Protein AF-A0A3P7FYW6-F1 (afdb_monomer_lite)

Secondary structure (DSSP, 8-state):
------HHHHHHHHHHHHHHHHHHHHHHTT-TT-------HHHHHTSSSGGG-GGGSTTTT--B-TTSBB-SSTTTTPPPTTS-SS-B--TTSSS----HHHHHHHHT--SHHHHSS--S--TT----

InterPro domains:
  IPR008922 Di-copper centre-containing domain superfamily [G3DSA:1.10.1280.10] (19-120)
  IPR008922 Di-copper centre-containing domain superfamily [SSF48056] (22-115)

Foldseek 3Di:
DDPCPPVVVVCVVVVVVCVQVVVQVVVCVVPVPDGDDDDDLQVLLPDPDSCPDPCQPLDHQAHADPQQFRCGHPQHLPQDPVRGSGDGDDPPPADGGDHVVNVVVLVPDPDPVVVPDDDGDDVPDDDD

Structure (mmCIF, N/CA/C/O backbone):
data_AF-A0A3P7FYW6-F1
#
_entry.id   AF-A0A3P7FYW6-F1
#
loop_
_atom_site.group_PDB
_atom_site.id
_atom_site.type_symbol
_atom_site.label_atom_id
_atom_site.label_alt_id
_atom_site.label_comp_id
_atom_site.label_asym_id
_atom_site.label_entity_id
_atom_site.label_seq_id
_atom_site.pdbx_PDB_ins_code
_atom_site.Cartn_x
_atom_site.Cartn_y
_atom_site.Cartn_z
_atom_site.occupancy
_atom_site.B_iso_or_equiv
_atom_site.auth_seq_id
_atom_site.auth_comp_id
_atom_site.auth_asym_id
_atom_site.auth_atom_id
_atom_site.pdbx_PDB_model_num
ATOM 1 N N . MET A 1 1 ? 16.427 40.986 -5.358 1.00 36.94 1 MET A N 1
ATOM 2 C CA . MET A 1 1 ? 16.793 39.619 -5.781 1.00 36.94 1 MET A CA 1
ATOM 3 C C . MET A 1 1 ? 16.349 38.696 -4.656 1.00 36.94 1 MET A C 1
ATOM 5 O O . MET A 1 1 ? 17.051 38.559 -3.666 1.00 36.94 1 MET A O 1
ATOM 9 N N . HIS A 1 2 ? 15.085 38.276 -4.701 1.00 44.97 2 HIS A N 1
ATOM 10 C CA . HIS A 1 2 ? 14.413 37.592 -3.597 1.00 44.97 2 HIS A CA 1
ATOM 11 C C . HIS A 1 2 ? 14.623 36.090 -3.798 1.00 44.97 2 HIS A C 1
ATOM 13 O O . HIS A 1 2 ? 14.074 35.516 -4.732 1.00 44.97 2 HIS A O 1
ATOM 19 N N . LEU A 1 3 ? 15.487 35.487 -2.981 1.00 50.88 3 LEU A N 1
ATOM 20 C CA . LEU A 1 3 ? 15.585 34.036 -2.861 1.00 50.88 3 LEU A CA 1
ATOM 21 C C . LEU A 1 3 ? 14.294 33.566 -2.180 1.00 50.88 3 LEU A C 1
ATOM 23 O O . LEU A 1 3 ? 14.184 33.600 -0.956 1.00 50.88 3 LEU A O 1
ATOM 27 N N . GLY A 1 4 ? 13.283 33.241 -2.984 1.00 50.72 4 GLY A N 1
ATOM 28 C CA . GLY A 1 4 ? 12.031 32.658 -2.518 1.00 50.72 4 GLY A CA 1
ATOM 29 C C . GLY A 1 4 ? 12.275 31.213 -2.112 1.00 50.72 4 GLY A C 1
ATOM 30 O O . GLY A 1 4 ? 12.139 30.311 -2.928 1.00 50.72 4 GLY A O 1
ATOM 31 N N . PHE A 1 5 ? 12.693 31.000 -0.867 1.00 52.59 5 PHE A N 1
ATOM 32 C CA . PHE A 1 5 ? 12.649 29.680 -0.252 1.00 52.59 5 PHE A CA 1
ATOM 33 C C . PHE A 1 5 ? 11.169 29.342 -0.060 1.00 52.59 5 PHE A C 1
ATOM 35 O O . PHE A 1 5 ? 10.486 29.988 0.737 1.00 52.59 5 PHE A O 1
ATOM 42 N N . ASP A 1 6 ? 10.649 28.424 -0.868 1.00 63.56 6 ASP A N 1
ATOM 43 C CA . ASP A 1 6 ? 9.235 28.071 -0.846 1.00 63.56 6 ASP A CA 1
ATOM 44 C C . ASP A 1 6 ? 8.921 27.275 0.430 1.00 63.56 6 ASP A C 1
ATOM 46 O O . ASP A 1 6 ? 9.181 26.075 0.549 1.00 63.56 6 ASP A O 1
ATOM 50 N N . TRP A 1 7 ? 8.411 27.983 1.438 1.00 58.69 7 TRP A N 1
ATOM 51 C CA . TRP A 1 7 ? 8.093 27.426 2.751 1.00 58.69 7 TRP A CA 1
ATOM 52 C C . TRP A 1 7 ? 7.056 26.307 2.666 1.00 58.69 7 TRP A C 1
ATOM 54 O O . TRP A 1 7 ? 7.116 25.368 3.456 1.00 58.69 7 TRP A O 1
ATOM 64 N N . PHE A 1 8 ? 6.141 26.360 1.697 1.00 56.53 8 PHE A N 1
ATOM 65 C CA . PHE A 1 8 ? 5.122 25.330 1.514 1.00 56.53 8 PHE A CA 1
ATOM 66 C C . PHE A 1 8 ? 5.747 23.961 1.201 1.00 56.53 8 PHE A C 1
ATOM 68 O O . PHE A 1 8 ? 5.353 22.941 1.773 1.00 56.53 8 PHE A O 1
ATOM 75 N N . LEU A 1 9 ? 6.792 23.949 0.372 1.00 57.97 9 LEU A N 1
ATOM 76 C CA . LEU A 1 9 ? 7.496 22.732 -0.033 1.00 57.97 9 LEU A CA 1
ATOM 77 C C . LEU A 1 9 ? 8.348 22.141 1.097 1.00 57.97 9 LEU A C 1
ATOM 79 O O . LEU A 1 9 ? 8.396 20.920 1.275 1.00 57.97 9 LEU A O 1
ATOM 83 N N . LEU A 1 10 ? 8.966 22.998 1.914 1.00 60.47 10 LEU A N 1
ATOM 84 C CA . LEU A 1 10 ? 9.678 22.557 3.114 1.00 60.47 10 LEU A CA 1
ATOM 85 C C . LEU A 1 10 ? 8.713 21.923 4.129 1.00 60.47 10 LEU A C 1
ATOM 87 O O . LEU A 1 10 ? 9.010 20.876 4.700 1.00 60.47 10 LEU A O 1
ATOM 91 N N . TYR A 1 11 ? 7.536 22.519 4.332 1.00 64.50 11 TYR A N 1
ATOM 92 C CA . TYR A 1 11 ? 6.545 21.980 5.264 1.00 64.50 11 TYR A CA 1
ATOM 93 C C . TYR A 1 11 ? 5.973 20.642 4.795 1.00 64.50 11 TYR A C 1
ATOM 95 O O . TYR A 1 11 ? 5.843 19.727 5.606 1.00 64.50 11 TYR A O 1
ATOM 103 N N . CYS A 1 12 ? 5.668 20.495 3.504 1.00 57.47 12 CYS A N 1
ATOM 104 C CA . CYS A 1 12 ? 5.111 19.253 2.970 1.00 57.47 12 CYS A CA 1
ATOM 105 C C . CYS A 1 12 ? 6.094 18.073 3.100 1.00 57.47 12 CYS A C 1
ATOM 107 O O . CYS A 1 12 ? 5.721 17.006 3.590 1.00 57.47 12 CYS A O 1
ATOM 109 N N . THR A 1 13 ? 7.370 18.279 2.755 1.00 57.34 13 THR A N 1
ATOM 110 C CA . THR A 1 13 ? 8.404 17.229 2.833 1.00 57.34 13 THR A CA 1
ATOM 111 C C . THR A 1 13 ? 8.741 16.841 4.275 1.00 57.34 13 THR A C 1
ATOM 113 O O . THR A 1 13 ? 8.790 15.653 4.597 1.00 57.34 13 THR A O 1
ATOM 116 N N . ILE A 1 14 ? 8.893 17.821 5.174 1.00 67.00 14 ILE A N 1
ATOM 117 C CA . ILE A 1 14 ? 9.123 17.564 6.604 1.00 67.00 14 ILE A CA 1
ATOM 118 C C . ILE A 1 14 ? 7.912 16.863 7.235 1.00 67.00 14 ILE A C 1
ATOM 120 O O . ILE A 1 14 ? 8.087 15.925 8.012 1.00 67.00 14 ILE A O 1
ATOM 124 N N . SER A 1 15 ? 6.686 17.269 6.886 1.00 71.81 15 SER A N 1
ATOM 125 C CA . SER A 1 15 ? 5.466 16.664 7.436 1.00 71.81 15 SER A CA 1
ATOM 126 C C . SER A 1 15 ? 5.279 15.212 6.990 1.00 71.81 15 SER A C 1
ATOM 128 O O . SER A 1 15 ? 4.818 14.387 7.782 1.00 71.81 15 SER A O 1
ATOM 130 N N . ALA A 1 16 ? 5.624 14.881 5.742 1.00 71.62 16 ALA A N 1
ATOM 131 C CA . ALA A 1 16 ? 5.525 13.511 5.244 1.00 71.62 16 ALA A CA 1
ATOM 132 C C . ALA A 1 16 ? 6.502 12.582 5.982 1.00 71.62 16 ALA A C 1
ATOM 134 O O . ALA A 1 16 ? 6.108 11.513 6.450 1.00 71.62 16 ALA A O 1
ATOM 135 N N . ILE A 1 17 ? 7.750 13.031 6.162 1.00 77.12 17 ILE A N 1
ATOM 136 C CA . ILE A 1 17 ? 8.772 12.292 6.913 1.00 77.12 17 ILE A CA 1
ATOM 137 C C . ILE A 1 17 ? 8.368 12.130 8.389 1.00 77.12 17 ILE A C 1
ATOM 139 O O . ILE A 1 17 ? 8.461 11.021 8.915 1.00 77.12 17 ILE A O 1
ATOM 143 N N . ASP A 1 18 ? 7.869 13.183 9.055 1.00 85.38 18 ASP A N 1
ATOM 144 C CA . ASP A 1 18 ? 7.408 13.084 10.455 1.00 85.38 18 ASP A CA 1
ATOM 145 C C . ASP A 1 18 ? 6.300 12.037 10.612 1.00 85.38 18 ASP A C 1
ATOM 147 O O . ASP A 1 18 ? 6.346 11.222 11.532 1.00 85.38 18 ASP A O 1
ATOM 151 N N . THR A 1 19 ? 5.334 12.011 9.691 1.00 85.81 19 THR A N 1
ATOM 152 C CA . THR A 1 19 ? 4.165 11.124 9.785 1.00 85.81 19 THR A CA 1
ATOM 153 C C . THR A 1 19 ? 4.557 9.645 9.726 1.00 85.81 19 THR A C 1
ATOM 155 O O . THR A 1 19 ? 4.077 8.847 10.539 1.00 85.81 19 THR A O 1
ATOM 158 N N . VAL A 1 20 ? 5.456 9.272 8.808 1.00 87.56 20 VAL A N 1
ATOM 159 C CA . VAL A 1 20 ? 5.941 7.886 8.684 1.00 87.56 20 VAL A CA 1
ATOM 160 C C . VAL A 1 20 ? 6.734 7.488 9.929 1.00 87.56 20 VAL A C 1
ATOM 162 O O . VAL A 1 20 ? 6.408 6.486 10.570 1.00 87.56 20 VAL A O 1
ATOM 165 N N . CYS A 1 21 ? 7.704 8.312 10.335 1.00 88.12 21 CYS A N 1
ATOM 166 C CA . CYS A 1 21 ? 8.538 8.045 11.508 1.00 88.12 21 CYS A CA 1
ATOM 167 C C . CYS A 1 21 ? 7.708 7.920 12.795 1.00 88.12 21 CYS A C 1
ATOM 169 O O . CYS A 1 21 ? 7.924 7.013 13.599 1.00 88.12 21 CYS A O 1
ATOM 171 N N . ARG A 1 22 ? 6.728 8.808 12.992 1.00 90.31 22 ARG A N 1
ATOM 172 C CA . ARG A 1 22 ? 5.836 8.791 14.159 1.00 90.31 22 ARG A CA 1
ATOM 173 C C . ARG A 1 22 ? 4.998 7.519 14.214 1.00 90.31 22 ARG A C 1
ATOM 175 O O . ARG A 1 22 ? 4.827 6.951 15.292 1.00 90.31 22 ARG A O 1
ATOM 182 N N . THR A 1 23 ? 4.500 7.070 13.066 1.00 92.44 23 THR A N 1
ATOM 183 C CA . THR A 1 23 ? 3.711 5.838 12.965 1.00 92.44 23 THR A CA 1
ATOM 184 C C . THR A 1 23 ? 4.564 4.611 13.285 1.00 92.44 23 THR A C 1
ATOM 186 O O . THR A 1 23 ? 4.150 3.771 14.083 1.00 92.44 23 THR A O 1
ATOM 189 N N . GLU A 1 24 ? 5.781 4.530 12.737 1.00 93.88 24 GLU A N 1
ATOM 190 C CA . GLU A 1 24 ? 6.699 3.419 13.011 1.00 93.88 24 GLU A CA 1
ATOM 191 C C . GLU A 1 24 ? 7.084 3.340 14.492 1.00 93.88 24 GLU A C 1
ATOM 193 O O . GLU A 1 24 ? 7.049 2.263 15.084 1.00 93.88 24 GLU A O 1
ATOM 198 N N . ILE A 1 25 ? 7.400 4.477 15.121 1.00 93.12 25 ILE A N 1
ATOM 199 C CA . ILE A 1 25 ? 7.698 4.526 16.559 1.00 93.12 25 ILE A CA 1
ATOM 200 C C . ILE A 1 25 ? 6.491 4.042 17.370 1.00 93.12 25 ILE A C 1
ATOM 202 O O . ILE A 1 25 ? 6.662 3.244 18.288 1.00 93.12 25 ILE A O 1
ATOM 206 N N . GLY A 1 26 ? 5.273 4.471 17.019 1.00 94.06 26 GLY A N 1
ATOM 207 C CA . GLY A 1 26 ? 4.046 4.025 17.683 1.00 94.06 26 GLY A CA 1
ATOM 208 C C . GLY A 1 26 ? 3.855 2.506 17.637 1.00 94.06 26 GLY A C 1
ATOM 209 O O . GLY A 1 26 ? 3.506 1.899 18.647 1.00 94.06 26 GLY A O 1
ATOM 210 N N . LEU A 1 27 ? 4.152 1.886 16.495 1.00 93.06 27 LEU A N 1
ATOM 211 C CA . LEU A 1 27 ? 4.127 0.432 16.329 1.00 93.06 27 LEU A CA 1
ATOM 212 C C . LEU A 1 27 ? 5.220 -0.265 17.152 1.00 93.06 27 LEU A C 1
ATOM 214 O O . LEU A 1 27 ? 4.939 -1.238 17.854 1.00 93.06 27 LEU A O 1
ATOM 218 N N . ARG A 1 28 ? 6.444 0.277 17.144 1.00 95.25 28 ARG A N 1
ATOM 219 C CA . ARG A 1 28 ? 7.587 -0.279 17.886 1.00 95.25 28 ARG A CA 1
ATOM 220 C C . ARG A 1 28 ? 7.461 -0.185 19.407 1.00 95.25 28 ARG A C 1
ATOM 222 O O . ARG A 1 28 ? 8.125 -0.938 20.115 1.00 95.25 28 ARG A O 1
ATOM 229 N N . LEU A 1 29 ? 6.606 0.704 19.918 1.00 95.38 29 LEU A N 1
ATOM 230 C CA . LEU A 1 29 ? 6.249 0.740 21.341 1.00 95.38 29 LEU A CA 1
ATOM 231 C C . LE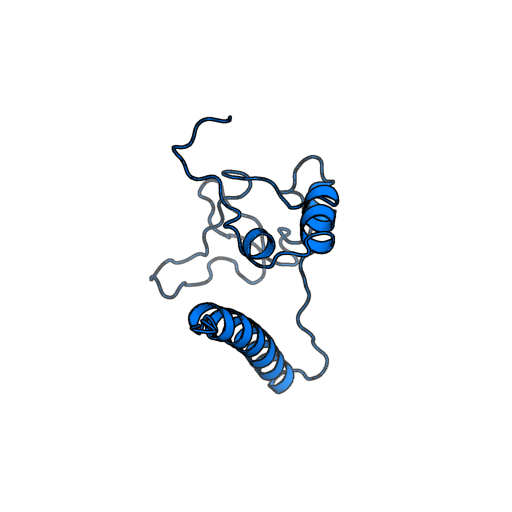U A 1 29 ? 5.431 -0.487 21.775 1.00 95.38 29 LEU A C 1
ATOM 233 O O . LEU A 1 29 ? 5.450 -0.831 22.955 1.00 95.38 29 LEU A O 1
ATOM 237 N N . ILE A 1 30 ? 4.717 -1.127 20.845 1.00 96.00 30 ILE A N 1
ATOM 238 C CA . ILE A 1 30 ? 3.920 -2.334 21.095 1.00 96.00 30 ILE A CA 1
ATOM 239 C C . ILE A 1 30 ? 4.763 -3.582 20.816 1.00 96.00 30 ILE A C 1
ATOM 241 O O . ILE A 1 30 ? 4.826 -4.477 21.656 1.00 96.00 30 ILE A O 1
ATOM 245 N N . ASP A 1 31 ? 5.430 -3.625 19.661 1.00 95.75 31 ASP A N 1
ATOM 246 C CA . ASP A 1 31 ? 6.329 -4.712 19.269 1.00 95.75 31 ASP A CA 1
ATOM 247 C C . ASP A 1 31 ? 7.607 -4.135 18.635 1.00 95.75 31 ASP A C 1
ATOM 249 O O . ASP A 1 31 ? 7.558 -3.577 17.543 1.00 95.75 31 ASP A O 1
ATOM 253 N N . PRO A 1 32 ? 8.785 -4.260 19.265 1.00 94.94 32 PRO A N 1
ATOM 254 C CA . PRO A 1 32 ? 10.008 -3.664 18.733 1.00 94.94 32 PRO A CA 1
ATOM 255 C C . PRO A 1 32 ? 10.540 -4.363 17.470 1.00 94.94 32 PRO A C 1
ATOM 257 O O . PRO A 1 32 ? 11.437 -3.824 16.815 1.00 94.94 32 PRO A O 1
ATOM 260 N N . THR A 1 33 ? 10.032 -5.553 17.134 1.00 95.56 33 THR A N 1
ATOM 261 C CA . THR A 1 33 ? 10.525 -6.373 16.017 1.00 95.56 33 THR A CA 1
ATOM 262 C C . THR A 1 33 ? 9.900 -6.012 14.673 1.00 95.56 33 THR A C 1
ATOM 264 O O . THR A 1 33 ? 10.466 -6.353 13.634 1.00 95.56 33 THR A O 1
ATOM 267 N N . ILE A 1 34 ? 8.779 -5.287 14.674 1.00 93.12 34 ILE A N 1
ATOM 268 C CA . ILE A 1 34 ? 8.091 -4.894 13.444 1.00 93.12 34 ILE A CA 1
ATOM 269 C C . ILE A 1 34 ? 8.689 -3.619 12.844 1.00 93.12 34 ILE A C 1
ATOM 271 O O . ILE A 1 34 ? 9.153 -2.716 13.543 1.00 93.12 34 ILE A O 1
ATOM 275 N N . SER A 1 35 ? 8.658 -3.545 11.518 1.00 91.12 35 SER A N 1
ATOM 276 C CA . SER A 1 35 ? 8.971 -2.351 10.734 1.00 91.12 35 SER A CA 1
ATOM 277 C C . SER A 1 35 ? 7.825 -2.062 9.775 1.00 91.12 35 SER A C 1
ATOM 279 O O . SER A 1 35 ? 7.071 -2.970 9.422 1.00 91.12 35 SER A O 1
ATOM 281 N N . LEU A 1 36 ? 7.704 -0.813 9.325 1.00 90.81 36 LEU A N 1
ATOM 282 C CA . LEU A 1 36 ? 6.716 -0.463 8.309 1.00 90.81 36 LEU A CA 1
ATOM 283 C C . LEU A 1 36 ? 7.121 -1.066 6.952 1.00 90.81 36 LEU A C 1
ATOM 285 O O . LEU A 1 36 ? 8.194 -0.729 6.447 1.00 90.81 36 LEU A O 1
ATOM 289 N N . PRO A 1 37 ? 6.306 -1.957 6.357 1.00 90.81 37 PRO A N 1
ATOM 290 C CA . PRO A 1 37 ? 6.548 -2.422 5.000 1.00 90.81 37 PRO A CA 1
ATOM 291 C C . PRO A 1 37 ? 6.226 -1.308 3.997 1.00 90.81 37 PRO A C 1
ATOM 293 O O . PRO A 1 37 ? 5.389 -0.442 4.259 1.00 90.81 37 PRO A O 1
ATOM 296 N N . TYR A 1 38 ? 6.865 -1.358 2.830 1.00 91.19 38 TYR A N 1
ATOM 297 C CA . TYR A 1 38 ? 6.520 -0.506 1.694 1.00 91.19 38 TYR A CA 1
ATOM 298 C C . TYR A 1 38 ? 5.757 -1.314 0.639 1.00 91.19 38 TYR A C 1
ATOM 300 O O . TYR A 1 38 ? 5.908 -2.533 0.553 1.00 91.19 38 TYR A O 1
ATOM 308 N N . TRP A 1 39 ? 4.940 -0.629 -0.160 1.00 92.75 39 TRP A N 1
ATOM 309 C CA . TRP A 1 39 ? 4.265 -1.217 -1.314 1.00 92.75 39 TRP A CA 1
ATOM 310 C C . TRP A 1 39 ? 4.982 -0.803 -2.599 1.00 92.75 39 TRP A C 1
ATOM 312 O O . TRP A 1 39 ? 5.015 0.379 -2.946 1.00 92.75 39 TRP A O 1
ATOM 322 N N . ASP A 1 40 ? 5.558 -1.780 -3.296 1.00 92.19 40 ASP A N 1
ATOM 323 C CA . ASP A 1 40 ? 6.151 -1.572 -4.612 1.00 92.19 40 ASP A CA 1
ATOM 324 C C . ASP A 1 40 ? 5.075 -1.616 -5.704 1.00 92.19 40 ASP A C 1
ATOM 326 O O . ASP A 1 40 ? 4.693 -2.675 -6.200 1.00 92.19 40 ASP A O 1
ATOM 330 N N . THR A 1 41 ? 4.570 -0.443 -6.073 1.00 90.38 41 THR A N 1
ATOM 331 C CA . THR A 1 41 ? 3.558 -0.326 -7.133 1.00 90.38 41 THR A CA 1
ATOM 332 C C . THR A 1 41 ? 4.100 -0.666 -8.521 1.00 90.38 41 THR A C 1
ATOM 334 O O . THR A 1 41 ? 3.313 -1.048 -9.381 1.00 90.38 41 THR A O 1
ATOM 337 N N . VAL A 1 42 ? 5.416 -0.567 -8.745 1.00 93.25 42 VAL A N 1
ATOM 338 C CA . VAL A 1 42 ? 6.033 -0.910 -10.034 1.00 93.25 42 VAL A CA 1
ATOM 339 C C . VAL A 1 42 ? 6.011 -2.414 -10.242 1.00 93.25 42 VAL A C 1
ATOM 341 O O . VAL A 1 42 ? 5.643 -2.889 -11.314 1.00 93.25 42 VAL A O 1
ATOM 344 N N . LEU A 1 43 ? 6.320 -3.170 -9.188 1.00 92.62 43 LEU A N 1
ATOM 345 C CA . LEU A 1 43 ? 6.247 -4.625 -9.227 1.00 92.62 43 LEU A CA 1
ATOM 346 C C . LEU A 1 43 ? 4.827 -5.116 -9.547 1.00 92.62 43 LEU A C 1
ATOM 348 O O . LEU A 1 43 ? 4.650 -5.978 -10.406 1.00 92.62 43 LEU A O 1
ATOM 352 N N . ASP A 1 44 ? 3.820 -4.538 -8.894 1.00 91.50 44 ASP A N 1
ATOM 353 C CA . ASP A 1 44 ? 2.420 -4.917 -9.110 1.00 91.50 44 ASP A CA 1
ATOM 354 C C . ASP A 1 44 ? 1.887 -4.470 -10.480 1.00 91.50 44 ASP A C 1
ATOM 356 O O . ASP A 1 44 ? 0.955 -5.078 -11.007 1.00 91.50 44 ASP A O 1
ATOM 360 N N . ASN A 1 45 ? 2.501 -3.459 -11.103 1.00 91.00 45 ASN A N 1
ATOM 361 C CA . ASN A 1 45 ? 2.158 -3.020 -12.456 1.00 91.00 45 ASN A CA 1
ATOM 362 C C . ASN A 1 45 ? 2.507 -4.061 -13.536 1.00 91.00 45 ASN A C 1
ATOM 364 O O . ASN A 1 45 ? 1.979 -3.997 -14.644 1.00 91.00 45 ASN A O 1
ATOM 368 N N . TYR A 1 46 ? 3.376 -5.030 -13.236 1.00 90.62 46 TYR A N 1
ATOM 369 C CA . TYR A 1 46 ? 3.677 -6.133 -14.154 1.00 90.62 46 TYR A CA 1
ATOM 370 C C . TYR A 1 46 ? 2.606 -7.218 -14.201 1.00 90.62 46 TYR A C 1
ATOM 372 O O . TYR A 1 46 ? 2.652 -8.086 -15.079 1.00 90.62 46 TYR A O 1
ATOM 380 N N . LEU A 1 47 ? 1.663 -7.213 -13.258 1.00 90.44 47 LEU A N 1
ATOM 381 C CA . LEU A 1 47 ? 0.541 -8.137 -13.293 1.00 90.44 47 LEU A CA 1
ATOM 382 C C . LEU A 1 47 ? -0.381 -7.798 -14.466 1.00 90.44 47 LEU A C 1
ATOM 384 O O . LEU A 1 47 ? -0.548 -6.641 -14.843 1.00 90.44 47 LEU A O 1
ATOM 388 N N . VAL A 1 48 ? -1.017 -8.831 -15.026 1.00 89.69 48 VAL A N 1
ATOM 389 C CA . VAL A 1 48 ? -2.042 -8.646 -16.067 1.00 89.69 48 VAL A CA 1
ATOM 390 C C . VAL A 1 48 ? -3.193 -7.798 -15.528 1.00 89.69 48 VAL A C 1
ATOM 392 O O . VAL A 1 48 ? -3.718 -6.941 -16.236 1.00 89.69 48 VAL A O 1
ATOM 395 N N . ASP A 1 49 ? -3.553 -8.030 -14.266 1.00 88.81 49 ASP A N 1
ATOM 396 C CA . ASP A 1 49 ? -4.470 -7.198 -13.505 1.00 88.81 49 ASP A CA 1
ATOM 397 C C . ASP A 1 49 ? -3.804 -6.788 -12.181 1.00 88.81 49 ASP A C 1
ATOM 399 O O . ASP A 1 49 ? -3.557 -7.643 -11.327 1.00 88.81 49 ASP A O 1
ATOM 403 N N . PRO A 1 50 ? -3.532 -5.491 -11.967 1.00 87.00 50 PRO A N 1
ATOM 404 C CA . PRO A 1 50 ? -2.985 -4.989 -10.708 1.00 87.00 50 PRO A CA 1
ATOM 405 C C . PRO A 1 50 ? -3.824 -5.320 -9.465 1.00 87.00 50 PRO A C 1
ATOM 407 O O . PRO A 1 50 ? -3.320 -5.289 -8.341 1.00 87.00 50 PRO A O 1
ATOM 410 N N . ARG A 1 51 ? -5.118 -5.623 -9.640 1.00 87.62 51 ARG A N 1
ATOM 411 C CA . ARG A 1 51 ? -6.025 -6.005 -8.547 1.00 87.62 51 ARG A CA 1
ATOM 412 C C . ARG A 1 51 ? -5.709 -7.382 -7.973 1.00 87.62 51 ARG A C 1
ATOM 414 O O . ARG A 1 51 ? -6.063 -7.635 -6.826 1.00 87.62 51 ARG A O 1
ATOM 421 N N . ASP A 1 52 ? -5.000 -8.218 -8.728 1.00 90.81 52 ASP A N 1
ATOM 422 C CA . ASP A 1 52 ? -4.587 -9.558 -8.305 1.00 90.81 52 ASP A CA 1
ATOM 423 C C . ASP A 1 52 ? -3.320 -9.537 -7.427 1.00 90.81 52 ASP A C 1
ATOM 425 O O . ASP A 1 52 ? -2.759 -10.587 -7.105 1.00 90.81 52 ASP A O 1
ATOM 429 N N . SER A 1 53 ? -2.852 -8.351 -7.014 1.00 92.38 53 SER A N 1
ATOM 430 C CA . SER A 1 53 ? -1.749 -8.224 -6.061 1.00 92.38 53 S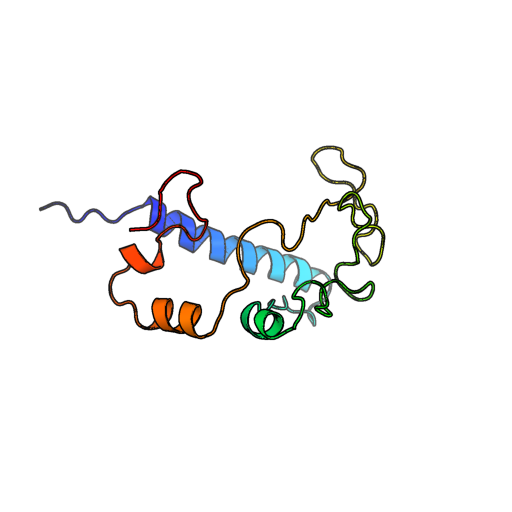ER A CA 1
ATOM 431 C C . SER A 1 53 ? -2.057 -8.940 -4.746 1.00 92.38 53 SER A C 1
ATOM 433 O O . SER A 1 53 ? -3.133 -8.796 -4.156 1.00 92.38 53 SER A O 1
ATOM 435 N N . ILE A 1 54 ? -1.054 -9.650 -4.219 1.00 92.94 54 ILE A N 1
ATOM 436 C CA . ILE A 1 54 ? -1.136 -10.333 -2.922 1.00 92.94 54 ILE A CA 1
ATOM 437 C C . ILE A 1 54 ? -1.493 -9.373 -1.783 1.00 92.94 54 ILE A C 1
ATOM 439 O O . ILE A 1 54 ? -2.104 -9.793 -0.797 1.00 92.94 54 ILE A O 1
ATOM 443 N N . LEU A 1 55 ? -1.165 -8.084 -1.924 1.00 92.62 55 LEU A N 1
ATOM 444 C CA . LEU A 1 55 ? -1.507 -7.055 -0.952 1.00 92.62 55 LEU A CA 1
ATOM 445 C C . LEU A 1 55 ? -3.021 -7.018 -0.690 1.00 92.62 55 LEU A C 1
ATOM 447 O O . LEU A 1 55 ? -3.439 -6.896 0.460 1.00 92.62 55 LEU A O 1
ATOM 451 N N . PHE A 1 56 ? -3.840 -7.199 -1.730 1.00 93.12 56 PHE A N 1
ATOM 452 C CA . PHE A 1 56 ? -5.304 -7.170 -1.651 1.00 93.12 56 PHE A CA 1
ATOM 453 C C . PHE A 1 56 ? -5.932 -8.518 -1.288 1.00 93.12 56 PHE A C 1
ATOM 455 O O . PHE A 1 56 ? -7.152 -8.650 -1.278 1.00 93.12 56 PHE A O 1
ATOM 462 N N . SER A 1 57 ? -5.122 -9.516 -0.941 1.00 93.19 57 SER A N 1
ATOM 463 C CA . SER A 1 57 ? -5.634 -10.795 -0.462 1.00 93.19 57 SER A CA 1
ATOM 464 C C . SER A 1 57 ? -6.170 -10.696 0.978 1.00 93.19 57 SER A C 1
ATOM 466 O O . SER A 1 57 ? -5.779 -9.800 1.741 1.00 93.19 57 SER A O 1
ATOM 468 N N . PRO A 1 58 ? -6.992 -11.666 1.422 1.00 94.69 58 PRO A N 1
ATOM 469 C CA . PRO A 1 58 ? -7.470 -11.747 2.804 1.00 94.69 58 PRO A CA 1
ATOM 470 C C . PRO A 1 58 ? -6.360 -11.884 3.859 1.00 94.69 58 PRO A C 1
ATOM 472 O O . PRO A 1 58 ? -6.622 -11.674 5.041 1.00 94.69 58 PRO A O 1
ATOM 475 N N . LEU A 1 59 ? -5.133 -12.242 3.462 1.00 93.81 59 LEU A N 1
ATOM 476 C CA . LEU A 1 59 ? -3.983 -12.332 4.368 1.00 93.81 59 LEU A CA 1
ATOM 477 C C . LEU A 1 59 ? -3.446 -10.955 4.784 1.00 93.81 59 LEU A C 1
ATOM 479 O O . LEU A 1 59 ? -2.859 -10.839 5.857 1.00 93.81 59 LEU A O 1
ATOM 483 N N . PHE A 1 60 ? -3.640 -9.934 3.943 1.00 93.44 60 PHE A N 1
ATOM 484 C CA . PHE A 1 60 ? -3.094 -8.592 4.134 1.00 93.44 60 PHE A CA 1
ATOM 485 C C . PHE A 1 60 ? -4.206 -7.551 4.258 1.00 93.44 60 PHE A C 1
ATOM 487 O O . PHE A 1 60 ? -4.812 -7.449 5.320 1.00 93.44 60 PHE A O 1
ATOM 494 N N . VAL A 1 61 ? -4.482 -6.747 3.224 1.00 92.94 61 VAL A N 1
ATOM 495 C CA . VAL A 1 61 ? -5.435 -5.630 3.353 1.00 92.94 61 VAL A CA 1
ATOM 496 C C . VAL A 1 61 ? -6.880 -6.008 3.023 1.00 92.94 61 VAL A C 1
ATOM 498 O O . VAL A 1 61 ? -7.786 -5.198 3.228 1.00 92.94 61 VAL A O 1
ATOM 501 N N . GLY A 1 62 ? -7.102 -7.232 2.541 1.00 94.25 62 GLY A N 1
ATOM 502 C CA . GLY A 1 62 ? -8.421 -7.767 2.237 1.00 94.25 62 GLY A CA 1
ATOM 503 C C . GLY A 1 62 ? -8.929 -7.444 0.836 1.00 94.25 62 GLY A C 1
ATOM 504 O O . GLY A 1 62 ? -8.464 -6.521 0.160 1.00 94.25 62 GLY A O 1
ATOM 505 N N . GLU A 1 63 ? -9.952 -8.187 0.442 1.00 94.06 63 GLU A N 1
ATOM 506 C CA . GLU A 1 63 ? -10.673 -8.058 -0.820 1.00 94.06 63 GLU A CA 1
ATOM 507 C C . GLU A 1 63 ? -11.896 -7.149 -0.654 1.00 94.06 63 GLU A C 1
ATOM 509 O O . GLU A 1 63 ? -12.366 -6.886 0.463 1.00 94.06 63 GLU A O 1
ATOM 514 N N . VAL A 1 64 ? -12.415 -6.674 -1.785 1.00 94.06 64 VAL A N 1
ATOM 515 C CA . VAL A 1 64 ? -13.593 -5.805 -1.839 1.00 94.06 64 VAL A CA 1
ATOM 516 C C . VAL A 1 64 ? -14.814 -6.531 -2.393 1.00 94.06 64 VAL A C 1
ATOM 518 O O . VAL A 1 64 ? -14.692 -7.426 -3.227 1.00 94.06 64 VAL A O 1
ATOM 521 N N . ASP A 1 65 ? -16.001 -6.126 -1.948 1.00 92.50 65 ASP A N 1
ATOM 522 C CA . ASP A 1 65 ? -17.262 -6.524 -2.572 1.00 92.50 65 ASP A CA 1
ATOM 523 C C . ASP A 1 65 ? -17.551 -5.720 -3.860 1.00 92.50 65 ASP A C 1
ATOM 525 O O . ASP A 1 65 ? -16.805 -4.824 -4.258 1.00 92.50 65 ASP A O 1
ATOM 529 N N . GLN A 1 66 ? -18.683 -6.011 -4.508 1.00 90.31 66 GLN A N 1
ATOM 530 C CA . GLN A 1 66 ? -19.136 -5.305 -5.718 1.00 90.31 66 GLN A CA 1
ATOM 531 C C . GLN A 1 66 ? -19.391 -3.796 -5.526 1.00 90.31 66 GLN A C 1
ATOM 533 O O . GLN A 1 66 ? -19.545 -3.073 -6.507 1.00 90.31 66 GLN A O 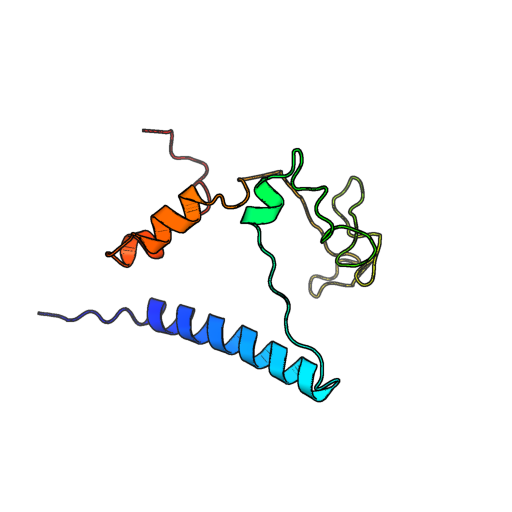1
ATOM 538 N N . PHE A 1 67 ? -19.480 -3.323 -4.282 1.00 90.62 67 PHE A N 1
ATOM 539 C CA . PHE A 1 67 ? -19.684 -1.919 -3.927 1.00 90.62 67 PHE A CA 1
ATOM 540 C C . PHE A 1 67 ? -18.380 -1.242 -3.467 1.00 90.62 67 PHE A C 1
ATOM 542 O O . PHE A 1 67 ? -18.408 -0.077 -3.065 1.00 90.62 67 PHE A O 1
ATOM 549 N N . GLY A 1 68 ? -17.249 -1.956 -3.518 1.00 92.06 68 GLY A N 1
ATOM 550 C CA . GLY A 1 68 ? -15.936 -1.475 -3.101 1.00 92.06 68 GLY A CA 1
ATOM 551 C C . GLY A 1 68 ? -15.680 -1.571 -1.595 1.00 92.06 68 GLY A C 1
ATOM 552 O O . GLY A 1 68 ? -14.653 -1.074 -1.137 1.00 92.06 68 GLY A O 1
ATOM 553 N N . ASN A 1 69 ? -16.570 -2.176 -0.800 1.00 94.56 69 ASN A N 1
ATOM 554 C CA . ASN A 1 69 ? -16.364 -2.305 0.645 1.00 94.56 69 ASN A CA 1
ATOM 555 C C . ASN A 1 69 ? -15.361 -3.416 0.951 1.00 94.56 69 ASN A C 1
ATOM 557 O O . ASN A 1 69 ? -15.474 -4.513 0.410 1.00 94.56 69 ASN A O 1
ATOM 561 N N . VAL A 1 70 ? -14.433 -3.170 1.876 1.00 95.12 70 VAL A N 1
ATOM 562 C CA . VAL A 1 70 ? -13.514 -4.203 2.374 1.00 95.12 70 VAL A CA 1
ATOM 563 C C . VAL A 1 70 ? -14.263 -5.176 3.281 1.00 95.12 70 VAL A C 1
ATOM 565 O O . VAL A 1 70 ? -14.676 -4.810 4.386 1.00 95.12 70 VAL A O 1
ATOM 568 N N . VAL A 1 71 ? -14.425 -6.416 2.816 1.00 95.81 71 VAL A N 1
ATOM 569 C CA . VAL A 1 71 ? -15.237 -7.446 3.493 1.00 95.81 71 VAL A CA 1
ATOM 570 C C . VAL A 1 71 ? -14.425 -8.635 4.008 1.00 95.81 71 VAL A C 1
ATOM 572 O O . VAL A 1 71 ? -14.956 -9.446 4.765 1.00 95.81 71 VAL A O 1
ATOM 575 N N . THR A 1 72 ? -13.142 -8.742 3.649 1.00 94.69 72 THR A N 1
ATOM 576 C CA . THR A 1 72 ? -12.241 -9.807 4.124 1.00 94.69 72 THR A CA 1
ATOM 577 C C . THR A 1 72 ? -10.963 -9.249 4.759 1.00 94.69 72 THR A C 1
ATOM 579 O O . THR A 1 72 ? -10.666 -8.059 4.656 1.00 94.69 72 THR A O 1
ATOM 582 N N . GLY A 1 73 ? -10.214 -10.114 5.450 1.00 94.44 73 GLY A N 1
ATOM 583 C CA . GLY A 1 73 ? -8.948 -9.769 6.099 1.00 94.44 73 GLY A CA 1
ATOM 584 C C . GLY A 1 73 ? -9.080 -9.007 7.428 1.00 94.44 73 GLY A C 1
ATOM 585 O O . GLY A 1 73 ? -10.186 -8.816 7.938 1.00 94.44 73 GLY A O 1
ATOM 586 N N . PRO A 1 74 ? -7.951 -8.577 8.020 1.00 93.94 74 PRO A N 1
ATOM 587 C CA . PRO A 1 74 ? -7.901 -7.916 9.329 1.00 93.94 74 PRO A CA 1
ATOM 588 C C . PRO A 1 74 ? -8.619 -6.559 9.380 1.00 93.94 74 PRO A C 1
ATOM 590 O O . PRO A 1 74 ? -8.952 -6.092 10.466 1.00 93.94 74 PRO A O 1
ATOM 593 N N . TYR A 1 75 ? -8.878 -5.937 8.226 1.00 94.12 75 TYR A N 1
ATOM 594 C CA . TYR A 1 75 ? -9.567 -4.645 8.118 1.00 94.12 75 TYR A CA 1
ATOM 595 C C . TYR A 1 75 ? -11.013 -4.762 7.609 1.00 94.12 75 TYR A C 1
ATOM 597 O O . TYR A 1 75 ? -11.624 -3.752 7.249 1.00 94.12 75 TYR A O 1
ATOM 605 N N . ALA A 1 76 ? -11.572 -5.977 7.565 1.00 93.94 76 ALA A N 1
ATOM 606 C CA . ALA A 1 76 ? -12.966 -6.191 7.195 1.00 93.94 76 ALA A CA 1
ATOM 607 C C . ALA A 1 76 ? -13.904 -5.401 8.117 1.00 93.94 76 ALA A C 1
ATOM 609 O O . ALA A 1 76 ? -13.789 -5.478 9.341 1.00 93.94 76 ALA A O 1
ATOM 610 N N . PHE A 1 77 ? -14.840 -4.655 7.526 1.00 92.12 77 PHE A N 1
ATOM 611 C CA . PHE A 1 77 ? -15.827 -3.847 8.257 1.00 92.12 77 PHE A CA 1
ATOM 612 C C . PHE A 1 77 ? -15.222 -2.872 9.283 1.00 92.12 77 PHE A C 1
ATOM 614 O O . PHE A 1 77 ? -15.820 -2.574 10.319 1.00 92.12 77 PHE A O 1
ATOM 621 N N . TRP A 1 78 ? -14.016 -2.371 9.007 1.00 94.19 78 TRP A N 1
ATOM 622 C CA . TRP A 1 78 ? -13.383 -1.380 9.864 1.00 94.19 78 TRP A CA 1
ATOM 623 C C . TRP A 1 78 ? -14.182 -0.071 9.866 1.00 94.19 78 TRP A C 1
ATOM 625 O O . TRP A 1 78 ? -14.369 0.556 8.817 1.00 94.19 78 TRP A O 1
ATOM 635 N N . SER A 1 79 ? -14.621 0.358 11.052 1.00 94.19 79 SER A N 1
ATOM 636 C CA . SER A 1 79 ? -15.364 1.606 11.228 1.00 94.19 79 SER A CA 1
ATOM 637 C C . SER A 1 79 ? -14.473 2.814 10.957 1.00 94.19 79 SER A C 1
ATOM 639 O O . SER A 1 79 ? -13.466 3.032 11.636 1.00 94.19 79 SER A O 1
ATOM 641 N N . THR A 1 80 ? -14.849 3.626 9.974 1.00 91.88 80 THR A N 1
ATOM 642 C CA . THR A 1 80 ? -14.112 4.845 9.639 1.00 91.88 80 THR A CA 1
ATOM 643 C C . THR A 1 80 ? -14.567 6.011 10.513 1.00 91.88 80 THR A C 1
ATOM 645 O O . THR A 1 80 ? -15.691 6.043 11.015 1.00 91.88 80 THR A O 1
ATOM 648 N N . MET A 1 81 ? -13.703 7.018 10.669 1.00 92.44 81 MET A N 1
ATOM 649 C CA . MET A 1 81 ? -14.041 8.245 11.409 1.00 92.44 81 MET A CA 1
ATOM 650 C C . MET A 1 81 ? -15.196 9.032 10.766 1.00 92.44 81 MET A C 1
ATOM 652 O O . MET A 1 81 ? -15.844 9.834 11.428 1.00 92.44 81 MET A O 1
ATOM 656 N N . GLU A 1 82 ? -15.481 8.767 9.492 1.00 89.12 82 GLU A N 1
ATOM 657 C CA . GLU A 1 82 ? -16.597 9.340 8.735 1.00 89.12 82 GLU A CA 1
ATOM 658 C C . GLU A 1 82 ? -17.941 8.650 9.038 1.00 89.12 82 GLU A C 1
ATOM 660 O O . GLU A 1 82 ? -18.963 8.993 8.450 1.00 89.12 82 GLU A O 1
ATOM 665 N N . GLY A 1 83 ? -17.955 7.661 9.940 1.00 89.25 83 GLY A N 1
ATOM 666 C CA . GLY A 1 83 ? -19.160 6.934 10.340 1.00 89.25 83 GLY A CA 1
ATOM 667 C C . GLY A 1 83 ? -19.567 5.817 9.378 1.00 89.25 83 GLY A C 1
ATOM 668 O O . GLY A 1 83 ? -20.696 5.333 9.454 1.00 89.25 83 GLY A O 1
ATOM 669 N N . ARG A 1 84 ? -18.679 5.396 8.467 1.00 89.62 84 ARG A N 1
ATOM 670 C CA . ARG A 1 84 ? -18.921 4.229 7.607 1.00 89.62 84 ARG A CA 1
ATOM 671 C C . ARG A 1 84 ? -18.514 2.958 8.341 1.00 89.62 84 ARG A C 1
ATOM 673 O O . ARG A 1 84 ? -17.531 2.946 9.074 1.00 89.62 84 ARG A O 1
ATOM 680 N N . ASN A 1 85 ? -19.233 1.873 8.073 1.00 91.00 85 ASN A N 1
ATOM 681 C CA . ASN A 1 85 ? -18.995 0.565 8.693 1.00 91.00 85 ASN A CA 1
ATOM 682 C C . ASN A 1 85 ? -17.978 -0.294 7.925 1.00 91.00 85 ASN A C 1
ATOM 684 O O . ASN A 1 85 ? -17.834 -1.474 8.221 1.00 91.00 85 ASN A O 1
ATOM 688 N N . ALA A 1 86 ? -17.340 0.256 6.894 1.00 93.31 86 ALA A N 1
ATOM 689 C CA . ALA A 1 86 ? -16.283 -0.397 6.139 1.00 93.31 86 ALA A CA 1
ATOM 690 C C . ALA A 1 86 ? -15.430 0.654 5.424 1.00 93.31 86 ALA A C 1
ATOM 692 O O . ALA A 1 86 ? -15.918 1.722 5.035 1.00 93.31 86 ALA A O 1
ATOM 693 N N . ILE A 1 87 ? -14.163 0.312 5.204 1.00 94.12 87 ILE A N 1
ATOM 694 C CA . ILE A 1 87 ? -13.290 1.027 4.274 1.00 94.12 87 ILE A CA 1
ATOM 695 C C . ILE A 1 87 ? -13.808 0.775 2.853 1.00 94.12 87 ILE A C 1
ATOM 697 O O . ILE A 1 87 ? -14.215 -0.344 2.537 1.00 94.12 87 ILE A O 1
ATOM 701 N N . VAL A 1 88 ? -13.773 1.798 1.996 1.00 93.25 88 VAL A N 1
ATOM 702 C CA . VAL A 1 88 ? -14.123 1.670 0.574 1.00 93.25 88 VAL A CA 1
ATOM 703 C C . VAL A 1 88 ? -12.891 1.862 -0.293 1.00 93.25 88 VAL A C 1
ATOM 705 O O . VAL A 1 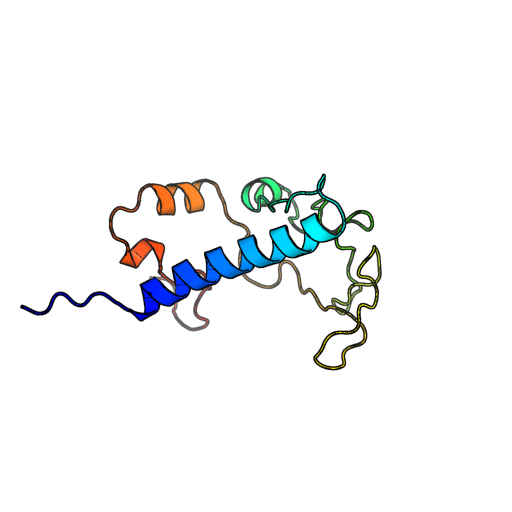88 ? -12.149 2.825 -0.113 1.00 93.25 88 VAL A O 1
ATOM 708 N N . ARG A 1 89 ? -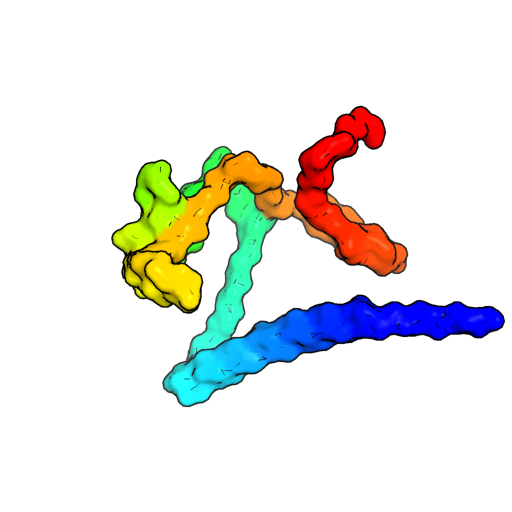12.683 0.941 -1.233 1.00 91.50 89 ARG A N 1
ATOM 709 C CA . ARG A 1 89 ? -11.575 0.940 -2.188 1.00 91.50 89 ARG A CA 1
ATOM 710 C C . ARG A 1 89 ? -12.094 0.629 -3.587 1.00 91.50 89 ARG A C 1
ATOM 712 O O . ARG A 1 89 ? -12.536 -0.482 -3.861 1.00 91.50 89 ARG A O 1
ATOM 719 N N . ASN A 1 90 ? -11.965 1.603 -4.483 1.00 89.38 90 ASN A N 1
ATOM 720 C CA . ASN A 1 90 ? -12.318 1.463 -5.892 1.00 89.38 90 ASN A CA 1
ATOM 721 C C . ASN A 1 90 ? -11.039 1.323 -6.720 1.00 89.38 90 ASN A C 1
ATOM 723 O O . ASN A 1 90 ? -10.415 2.312 -7.094 1.00 89.38 90 ASN A O 1
ATOM 727 N N . MET A 1 91 ? -10.621 0.081 -6.956 1.00 85.62 91 MET A N 1
ATOM 728 C CA . MET A 1 91 ? -9.368 -0.215 -7.653 1.00 85.62 91 MET A CA 1
ATOM 729 C C . MET A 1 91 ? -9.546 -0.150 -9.174 1.00 85.62 91 MET A C 1
ATOM 731 O O . MET A 1 91 ? -10.606 -0.510 -9.693 1.00 85.62 91 MET A O 1
ATOM 735 N N . ALA A 1 92 ? -8.494 0.287 -9.874 1.00 79.88 92 ALA A N 1
ATOM 736 C CA . ALA A 1 92 ? -8.423 0.360 -11.337 1.00 79.88 92 ALA A CA 1
ATOM 737 C C . ALA A 1 92 ? -9.557 1.171 -12.009 1.00 79.88 92 ALA A C 1
ATOM 739 O O . ALA A 1 92 ? -9.935 0.883 -13.141 1.00 79.88 92 ALA A O 1
ATOM 740 N N . GLN A 1 93 ? -10.122 2.169 -11.315 1.00 80.19 93 GLN A N 1
ATOM 741 C CA . GLN A 1 93 ? -11.093 3.099 -11.913 1.00 80.19 93 GLN A CA 1
ATOM 742 C C . GLN A 1 93 ? -10.408 4.254 -12.650 1.00 80.19 93 GLN A C 1
ATOM 744 O O . GLN A 1 93 ? -10.894 4.697 -13.686 1.00 80.19 93 GLN A O 1
ATOM 749 N N . GLU A 1 94 ? -9.287 4.741 -12.113 1.00 77.25 94 GLU A N 1
ATOM 750 C CA . GLU A 1 94 ? -8.576 5.915 -12.615 1.00 77.25 94 GLU A CA 1
ATOM 751 C C . GLU A 1 94 ? -7.061 5.710 -12.505 1.00 77.25 94 GLU A C 1
ATOM 753 O O . GLU A 1 94 ? -6.569 5.176 -11.509 1.00 77.25 94 GLU A O 1
ATOM 758 N N . GLY A 1 95 ? -6.329 6.168 -13.523 1.00 77.12 95 GLY A N 1
ATOM 759 C CA . GLY A 1 95 ? -4.869 6.098 -13.572 1.00 77.12 95 GLY A CA 1
ATOM 760 C C . GLY A 1 95 ? -4.303 4.697 -13.835 1.00 77.12 95 GLY A C 1
ATOM 761 O O . GLY A 1 95 ? -5.016 3.757 -14.184 1.00 77.12 95 GLY A O 1
ATOM 762 N N . PHE A 1 96 ? -2.986 4.587 -13.687 1.00 82.50 96 PHE A N 1
ATOM 763 C CA . PHE A 1 96 ? -2.207 3.353 -13.793 1.00 82.50 96 PHE A CA 1
ATOM 764 C C . PHE A 1 96 ? -1.197 3.294 -12.642 1.00 82.50 96 PHE A C 1
ATOM 766 O O . PHE A 1 96 ? -0.838 4.328 -12.071 1.00 82.50 96 PHE A O 1
ATOM 773 N N . LEU A 1 97 ? -0.739 2.091 -12.290 1.00 87.88 97 LEU A N 1
ATOM 774 C CA . LEU A 1 97 ? 0.365 1.948 -11.344 1.00 87.88 97 LEU A CA 1
ATOM 775 C C . LEU A 1 97 ? 1.671 2.468 -11.962 1.00 87.88 97 LEU A C 1
ATOM 777 O O . LEU A 1 97 ? 1.813 2.575 -13.182 1.00 87.88 97 LEU A O 1
ATOM 781 N N . LEU A 1 98 ? 2.635 2.830 -11.115 1.00 88.94 98 LEU A N 1
ATOM 782 C CA . LEU A 1 98 ? 3.921 3.326 -11.595 1.00 88.94 98 LEU A CA 1
ATOM 783 C C . LEU A 1 98 ? 4.625 2.260 -12.448 1.00 88.94 98 LEU A C 1
ATOM 785 O O . LEU A 1 98 ? 4.478 1.068 -12.224 1.00 88.94 98 LEU A O 1
ATOM 789 N N . SER A 1 99 ? 5.404 2.710 -13.428 1.00 89.81 99 SER A N 1
ATOM 790 C CA . SER A 1 99 ? 6.288 1.860 -14.227 1.00 89.81 99 SER A CA 1
ATOM 791 C C . SER A 1 99 ? 7.730 2.289 -13.977 1.00 89.81 99 SER A C 1
ATOM 793 O O . SER A 1 99 ? 7.975 3.394 -13.484 1.00 89.81 99 SER A O 1
ATOM 795 N N . GLU A 1 100 ? 8.699 1.475 -14.376 1.00 90.75 100 GLU A N 1
ATOM 796 C CA . GLU A 1 100 ? 10.118 1.830 -14.316 1.00 90.75 100 GLU A CA 1
ATOM 797 C C . GLU A 1 100 ? 10.417 3.098 -15.097 1.00 90.75 100 GLU A C 1
ATOM 799 O O . GLU A 1 100 ? 11.250 3.889 -14.666 1.00 90.75 100 GLU A O 1
ATOM 804 N N . ALA A 1 101 ? 9.725 3.320 -16.217 1.00 88.44 101 ALA A N 1
ATOM 805 C CA . ALA A 1 101 ? 9.882 4.539 -16.997 1.00 88.44 101 ALA A CA 1
ATOM 806 C C . ALA A 1 101 ? 9.436 5.770 -16.196 1.00 88.44 101 ALA A C 1
ATOM 808 O O . ALA A 1 101 ? 10.110 6.797 -16.231 1.00 88.44 101 ALA A O 1
ATOM 809 N N . HIS A 1 102 ? 8.349 5.659 -15.423 1.00 87.69 102 HIS A N 1
ATOM 810 C CA . HIS A 1 102 ? 7.894 6.739 -14.542 1.00 87.69 102 HIS A CA 1
ATOM 811 C C . HIS A 1 102 ? 8.906 7.014 -13.426 1.00 87.69 102 HIS A C 1
ATOM 813 O O . HIS A 1 102 ? 9.217 8.169 -13.148 1.00 87.69 102 HIS A O 1
ATOM 819 N N . VAL A 1 103 ? 9.460 5.963 -12.817 1.00 88.25 103 VAL A N 1
ATOM 820 C CA . VAL A 1 103 ? 10.476 6.108 -11.766 1.00 88.25 103 VAL A CA 1
ATOM 821 C C . VAL A 1 103 ? 11.770 6.704 -12.326 1.00 88.25 103 VAL A C 1
ATOM 823 O O . VAL A 1 103 ? 12.304 7.648 -11.746 1.00 88.25 103 VAL A O 1
ATOM 826 N N . ALA A 1 104 ? 12.248 6.217 -13.472 1.00 88.12 104 ALA A N 1
ATOM 827 C CA . ALA A 1 104 ? 13.442 6.734 -14.135 1.00 88.12 104 ALA A CA 1
ATOM 828 C C . ALA A 1 104 ? 13.280 8.210 -14.518 1.00 88.12 104 ALA A C 1
ATOM 830 O O . ALA A 1 104 ? 14.162 9.011 -14.224 1.00 88.12 104 ALA A O 1
ATOM 831 N N . ALA A 1 105 ? 12.124 8.595 -15.067 1.00 86.19 105 ALA A N 1
ATOM 832 C CA . ALA A 1 105 ? 11.837 9.982 -15.424 1.00 86.19 105 ALA A CA 1
ATOM 833 C C . ALA A 1 105 ? 11.909 10.937 -14.219 1.00 86.19 105 ALA A C 1
ATOM 835 O O . ALA A 1 105 ? 12.374 12.068 -14.357 1.00 86.19 105 ALA A O 1
ATOM 836 N N . VAL A 1 106 ? 11.483 10.488 -13.032 1.00 85.38 106 VAL A N 1
ATOM 837 C CA . VAL A 1 106 ? 11.584 11.282 -11.797 1.00 85.38 106 VAL A CA 1
ATOM 838 C C . VAL A 1 106 ? 13.021 11.320 -11.271 1.00 85.38 106 VAL A C 1
ATOM 840 O O . VAL A 1 106 ? 13.477 12.373 -10.835 1.00 85.38 106 VAL A O 1
ATOM 843 N N . ILE A 1 107 ? 13.753 10.203 -11.322 1.00 86.81 107 ILE A N 1
ATOM 844 C CA . ILE A 1 107 ? 15.144 10.126 -10.840 1.00 86.81 107 ILE A CA 1
ATOM 845 C C . ILE A 1 107 ? 16.096 10.952 -11.716 1.00 86.81 107 ILE A C 1
ATOM 847 O O . ILE A 1 107 ? 17.027 11.569 -11.201 1.00 86.81 107 ILE A O 1
ATOM 851 N N . GLU A 1 108 ? 15.876 10.975 -13.029 1.00 87.31 108 GLU A N 1
ATOM 852 C CA . GLU A 1 108 ? 16.690 11.737 -13.985 1.00 87.31 108 GLU A CA 1
ATOM 853 C C . GLU A 1 108 ? 16.416 13.246 -13.935 1.00 87.31 108 GLU A C 1
ATOM 855 O O . GLU A 1 108 ? 17.157 14.041 -14.520 1.00 87.31 108 GLU A O 1
ATOM 860 N N . GLN A 1 109 ? 15.363 13.662 -13.233 1.00 79.75 109 GLN A N 1
ATOM 861 C CA . GLN A 1 109 ? 14.964 15.052 -13.187 1.00 79.75 109 GLN A CA 1
ATOM 862 C C . GLN A 1 109 ? 15.879 15.882 -12.276 1.00 79.75 109 GLN A C 1
ATOM 864 O O . GLN A 1 109 ? 16.009 15.643 -11.078 1.00 79.75 109 GLN A O 1
ATOM 869 N N . ILE A 1 110 ? 16.471 16.930 -12.852 1.00 79.25 110 ILE A N 1
ATOM 870 C CA . ILE A 1 110 ? 17.380 17.856 -12.158 1.00 79.25 110 ILE A CA 1
ATOM 871 C C . ILE A 1 110 ? 16.613 19.076 -11.623 1.00 79.25 110 ILE A C 1
ATOM 873 O O . ILE A 1 110 ? 17.026 19.692 -10.640 1.00 79.25 110 ILE A O 1
ATOM 877 N N . ASN A 1 111 ? 15.489 19.440 -12.251 1.00 76.94 111 ASN A N 1
ATOM 878 C CA . ASN A 1 111 ? 14.656 20.553 -11.807 1.00 76.94 111 ASN A CA 1
ATOM 879 C C . ASN A 1 111 ? 13.513 20.061 -10.902 1.00 76.94 111 ASN A C 1
ATOM 881 O O . ASN A 1 111 ? 12.630 19.315 -11.322 1.00 76.94 111 ASN A O 1
ATOM 885 N N . ILE A 1 112 ? 13.520 20.558 -9.665 1.00 70.94 112 ILE A N 1
ATOM 886 C CA . ILE A 1 112 ? 12.554 20.249 -8.608 1.00 70.94 112 ILE A CA 1
ATOM 887 C C . ILE A 1 112 ? 11.090 20.485 -9.015 1.00 70.94 112 ILE A C 1
ATOM 889 O O . ILE A 1 112 ? 10.212 19.758 -8.565 1.00 70.94 112 ILE A O 1
ATOM 893 N N . GLU A 1 113 ? 10.810 21.442 -9.901 1.00 71.25 113 GLU A N 1
ATOM 894 C CA . GLU A 1 113 ? 9.445 21.760 -10.344 1.00 71.25 113 GLU A CA 1
ATOM 895 C C . GLU A 1 113 ? 8.772 20.574 -11.047 1.00 71.25 113 GLU A C 1
ATOM 897 O O . GLU A 1 113 ? 7.586 20.324 -10.852 1.00 71.25 113 GLU A O 1
ATOM 902 N N . TYR A 1 114 ? 9.538 19.797 -11.812 1.00 66.12 114 TYR A N 1
ATOM 903 C CA . TYR A 1 114 ? 9.027 18.627 -12.526 1.00 66.12 114 TYR A CA 1
ATOM 904 C C . TYR A 1 114 ? 8.969 17.365 -11.655 1.00 66.12 114 TYR A C 1
ATOM 906 O O . TYR A 1 114 ? 8.249 16.433 -11.995 1.00 66.12 114 TYR A O 1
ATOM 914 N N . VAL A 1 115 ? 9.689 17.333 -10.528 1.00 65.75 115 VAL A N 1
ATOM 915 C CA . VAL A 1 115 ? 9.579 16.259 -9.519 1.00 65.75 115 VAL A CA 1
ATOM 916 C C . VAL A 1 115 ? 8.310 16.430 -8.681 1.00 65.75 115 VAL A C 1
ATOM 918 O O . VAL A 1 115 ? 7.728 15.454 -8.219 1.00 65.75 115 VAL A O 1
ATOM 921 N N . LEU A 1 116 ? 7.878 17.677 -8.485 1.00 67.94 116 LEU A N 1
ATOM 922 C CA . LEU A 1 116 ? 6.744 18.037 -7.632 1.00 67.94 116 LEU A CA 1
ATOM 923 C C . LEU A 1 116 ? 5.436 18.243 -8.407 1.00 67.94 116 LEU A C 1
ATOM 925 O O . LEU A 1 116 ? 4.411 18.575 -7.806 1.00 67.94 116 LEU A O 1
ATOM 929 N N . ALA A 1 117 ? 5.463 18.076 -9.730 1.00 62.34 117 ALA A N 1
ATOM 930 C CA . ALA A 1 117 ? 4.284 18.211 -10.566 1.00 62.34 117 ALA A CA 1
ATOM 931 C C . ALA A 1 117 ? 3.261 17.103 -10.258 1.00 62.34 117 ALA A C 1
ATOM 933 O O . ALA A 1 117 ? 3.591 15.938 -10.045 1.00 62.34 117 ALA A O 1
ATOM 934 N N . TYR A 1 118 ? 1.996 17.508 -10.211 1.00 46.03 118 TYR A N 1
ATOM 935 C CA . TYR A 1 118 ? 0.848 16.691 -9.830 1.00 46.03 118 TYR A CA 1
ATOM 936 C C . TYR A 1 118 ? 0.690 15.450 -10.728 1.00 46.03 118 TYR A C 1
ATOM 938 O O . TYR A 1 118 ? 0.718 15.566 -11.951 1.00 46.03 118 TYR A O 1
ATOM 946 N N . THR A 1 119 ? 0.498 14.268 -10.131 1.00 50.28 119 THR A N 1
ATOM 947 C CA . THR A 1 119 ? 0.484 12.972 -10.842 1.00 50.28 119 THR A CA 1
ATOM 948 C C . THR A 1 119 ? -0.900 12.487 -11.283 1.00 50.28 119 THR A C 1
ATOM 950 O O . THR A 1 119 ? -0.982 11.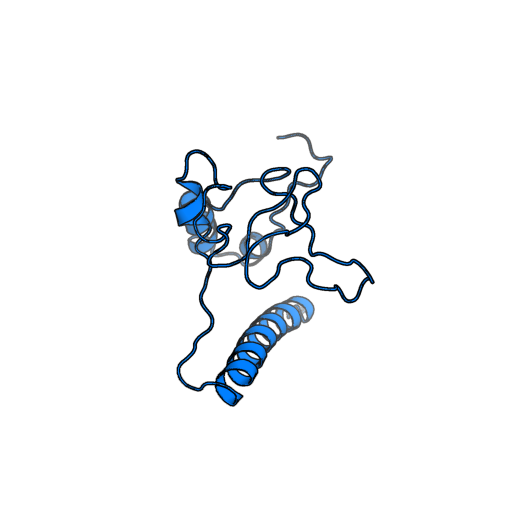456 -11.947 1.00 50.28 119 THR A O 1
ATOM 953 N N . ALA A 1 120 ? -1.992 13.188 -10.954 1.00 43.88 120 ALA A N 1
ATOM 954 C CA . ALA A 1 120 ? -3.319 12.808 -11.442 1.00 43.88 120 ALA A CA 1
ATOM 955 C C . ALA A 1 120 ? -3.669 13.575 -12.732 1.00 43.88 120 ALA A C 1
ATOM 957 O O . ALA A 1 120 ? -3.441 14.789 -12.797 1.00 43.88 120 ALA A O 1
ATOM 958 N N . PRO A 1 121 ? -4.241 12.909 -13.754 1.00 39.75 121 PRO A N 1
ATOM 959 C CA . PRO A 1 121 ? -4.730 13.601 -14.935 1.00 39.75 121 PRO A CA 1
ATOM 960 C C . PRO A 1 121 ? -5.823 14.589 -14.515 1.00 39.75 121 PRO A C 1
ATOM 962 O O . PRO A 1 121 ? -6.843 14.212 -13.939 1.00 39.75 121 PRO A O 1
ATOM 965 N N . LEU A 1 122 ? -5.615 15.872 -14.806 1.00 42.47 122 LEU A N 1
ATOM 966 C CA . LEU A 1 122 ? -6.672 16.874 -14.720 1.00 42.47 122 LEU A CA 1
ATOM 967 C C . LEU A 1 122 ? -7.769 16.472 -15.713 1.00 42.47 122 LEU A C 1
ATOM 969 O O . LEU A 1 122 ? -7.566 16.564 -16.925 1.00 42.47 122 LEU A O 1
ATOM 973 N N . GLN A 1 123 ? -8.931 16.038 -15.217 1.00 38.97 123 GLN A N 1
ATOM 974 C CA . GLN A 1 123 ? -10.131 15.920 -16.046 1.00 38.97 123 GLN A CA 1
ATOM 975 C C . GLN A 1 123 ? -10.409 17.292 -16.682 1.00 38.97 123 GLN A C 1
ATOM 977 O O . GLN A 1 123 ? -10.907 18.201 -16.021 1.00 38.97 123 GLN A O 1
ATOM 982 N N . GLY A 1 124 ? -10.045 17.455 -17.959 1.00 43.81 124 GLY A N 1
ATOM 983 C CA . GLY A 1 124 ? -10.325 18.669 -18.730 1.00 43.81 124 GLY A CA 1
ATOM 984 C C . GLY A 1 124 ? -9.206 19.213 -19.622 1.00 43.81 124 GLY A C 1
ATOM 985 O O . GLY A 1 124 ? -9.472 20.161 -20.356 1.00 43.81 124 GLY A O 1
ATOM 986 N N . LEU A 1 125 ? -7.995 18.650 -19.623 1.00 37.34 125 LEU A N 1
ATOM 987 C CA . LEU A 1 125 ? -6.959 19.034 -20.592 1.00 37.34 125 LEU A CA 1
ATOM 988 C C . LEU A 1 125 ? -6.795 17.925 -21.634 1.00 37.34 125 LEU A C 1
ATOM 990 O O . LEU A 1 125 ? -6.289 16.848 -21.339 1.00 37.34 125 LEU A O 1
ATOM 994 N N . SER A 1 126 ? -7.289 18.188 -22.845 1.00 35.94 126 SER A N 1
ATOM 995 C CA . SER A 1 126 ? -7.064 17.343 -24.018 1.00 35.94 126 SER A CA 1
ATOM 996 C C . SER A 1 126 ? -5.568 17.215 -24.294 1.00 35.94 126 SER A C 1
ATOM 998 O O . SER A 1 126 ? -4.876 18.233 -24.314 1.00 35.94 126 SER A O 1
ATOM 1000 N N . GLU A 1 127 ? -5.123 15.986 -24.549 1.00 41.09 127 GLU A N 1
ATOM 1001 C CA . GLU A 1 127 ? -3.784 15.640 -25.029 1.00 41.09 127 GLU A CA 1
ATOM 1002 C C . GLU A 1 127 ? -3.305 16.619 -26.115 1.00 41.09 127 GLU A C 1
ATOM 1004 O O . GLU A 1 127 ? -3.938 16.758 -27.168 1.00 41.09 127 GLU A O 1
ATOM 1009 N N . GLN A 1 128 ? -2.187 17.294 -25.845 1.00 32.66 128 GLN A N 1
ATOM 1010 C CA . GLN A 1 128 ? -1.308 17.888 -26.850 1.00 32.66 128 GLN A CA 1
ATOM 1011 C C . GLN A 1 128 ? 0.132 17.536 -26.509 1.00 32.66 128 GLN A C 1
ATOM 1013 O O . GLN A 1 128 ? 0.500 17.697 -25.324 1.00 32.66 128 GLN A O 1
#

Organism: Toxocara canis (NCBI:txid6265)

Radius of gyration: 18.78 Å; chains: 1; bounding box: 37×52×48 Å

Sequence (128 aa):
MHLGFDWFLLYCTISAIDTVCRTEIGLRLIDPTISLPYWDTVLDNYLVDPRDSILFSPLFVGEVDQFGNVVTGPYAFWSTMEGRNAIVRNMAQEGFLLSEAHVAAVIEQINIEYVLAYTAPLQGLSEQ

pLDDT: mean 80.95, std 17.5, range [32.66, 96.0]